Protein AF-A0A084XW36-F1 (afdb_monomer)

Secondary structure (DSSP, 8-state):
---SSHHHHHHHHHHHHHHHHHHHHHHHHHHIIIIIHHHHHHHHHHHHHTT------EE-TTSPEE---SSS----B----

pLDDT: mean 88.65, std 11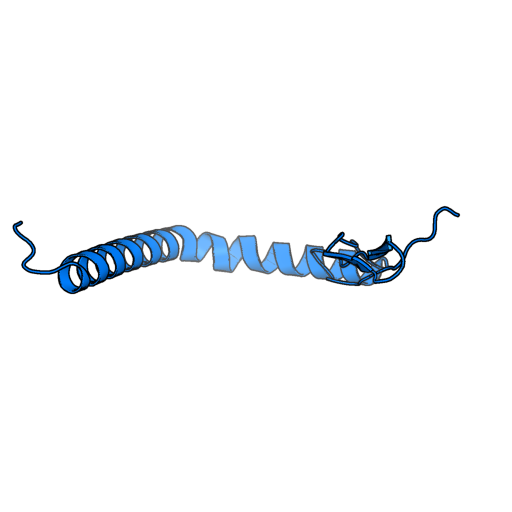.49, range [38.09, 98.12]

Radius of gyration: 21.06 Å; Cα contacts (8 Å, |Δi|>4): 81; chains: 1; bounding box: 40×18×60 Å

Nearest PDB structures (foldseek):
  9b9s-assembly1_A-2  TM=2.977E-01  e=3.060E+00  Vreelandella titanicae
  6h6p-assembly1_A  TM=2.699E-01  e=3.996E+00  Escherichia coli K-12
  9ba3-assembly3_E  TM=2.673E-01  e=5.962E+00  Vreelandella titanicae

Solvent-accessible surface area (backbone atoms only — not comparable to full-atom values): 4696 Å² total; per-residue (Å²): 136,90,69,96,41,74,67,53,47,54,51,52,54,51,50,54,53,48,54,52,52,49,55,51,49,62,75,39,41,63,53,39,65,74,43,49,52,55,54,51,50,51,54,34,49,52,43,52,76,70,77,56,48,60,32,80,75,50,67,43,99,86,70,46,49,31,26,25,15,81,69,54,50,42,62,45,75,57,69,94,122

Organism: NCBI:txid2954382

Structure (mmCIF, N/CA/C/O backbone):
data_AF-A0A084XW36-F1
#
_entry.id   AF-A0A084XW36-F1
#
loop_
_atom_site.group_PDB
_atom_site.id
_atom_site.type_symbol
_atom_site.label_atom_id
_atom_site.label_alt_id
_atom_site.label_comp_id
_atom_site.label_asym_id
_atom_site.label_entity_id
_atom_site.label_seq_id
_atom_site.pdbx_PDB_ins_code
_atom_site.Cartn_x
_atom_site.Cartn_y
_atom_site.Cartn_z
_atom_site.occupancy
_atom_site.B_iso_or_equiv
_atom_site.auth_seq_id
_atom_site.auth_comp_id
_atom_site.auth_asym_id
_atom_site.auth_atom_id
_atom_site.pdbx_PDB_model_num
ATOM 1 N N . MET A 1 1 ? 14.646 -12.230 -29.037 1.00 62.59 1 MET A N 1
ATOM 2 C CA . MET A 1 1 ? 14.990 -10.792 -29.060 1.00 62.59 1 MET A CA 1
ATOM 3 C C . MET A 1 1 ? 16.383 -10.644 -28.481 1.00 62.59 1 MET A C 1
ATOM 5 O O . MET A 1 1 ? 16.585 -11.090 -27.359 1.00 62.59 1 MET A O 1
ATOM 9 N N . SER A 1 2 ? 17.335 -10.114 -29.250 1.00 79.88 2 SER A N 1
ATOM 10 C CA . SER A 1 2 ? 18.644 -9.718 -28.716 1.00 79.88 2 SER A CA 1
ATOM 11 C C . SER A 1 2 ? 18.537 -8.278 -28.220 1.00 79.88 2 SER A C 1
ATOM 13 O O . SER A 1 2 ? 17.892 -7.465 -28.880 1.00 79.88 2 SER A O 1
ATOM 15 N N . TYR A 1 3 ? 19.104 -7.978 -27.052 1.00 91.94 3 TYR A N 1
ATOM 16 C CA . TYR A 1 3 ? 19.136 -6.628 -26.493 1.00 91.94 3 TYR A CA 1
ATOM 17 C C . TYR A 1 3 ? 20.573 -6.122 -26.485 1.00 91.94 3 TYR A C 1
ATOM 19 O O . TYR A 1 3 ? 21.455 -6.785 -25.947 1.00 91.94 3 TYR A O 1
ATOM 27 N N . ASP A 1 4 ? 20.787 -4.915 -27.001 1.00 88.81 4 ASP A N 1
ATOM 28 C CA . ASP A 1 4 ? 22.145 -4.412 -27.249 1.00 88.81 4 ASP A CA 1
ATOM 29 C C . ASP A 1 4 ? 22.759 -3.678 -26.041 1.00 88.81 4 ASP A C 1
ATOM 31 O O . ASP A 1 4 ? 23.899 -3.224 -26.085 1.00 88.81 4 ASP A O 1
ATOM 35 N N . SER A 1 5 ? 22.012 -3.524 -24.938 1.00 95.12 5 SER A N 1
ATOM 36 C CA . SER A 1 5 ? 22.532 -2.979 -23.676 1.00 95.12 5 SER A CA 1
ATOM 37 C C . SER A 1 5 ? 21.643 -3.304 -22.474 1.00 95.12 5 SER A C 1
ATOM 39 O O . SER A 1 5 ? 20.432 -3.496 -22.605 1.00 95.12 5 SER A O 1
ATOM 41 N N . TYR A 1 6 ? 22.212 -3.229 -21.267 1.00 94.38 6 TYR A N 1
ATOM 42 C CA . TYR A 1 6 ? 21.451 -3.313 -20.012 1.00 94.38 6 TYR A CA 1
ATOM 43 C C . TYR A 1 6 ? 20.330 -2.268 -19.919 1.00 94.38 6 TYR A C 1
ATOM 45 O O . TYR A 1 6 ? 19.265 -2.542 -19.369 1.00 94.38 6 TYR A O 1
ATOM 53 N N . LYS A 1 7 ? 20.529 -1.078 -20.503 1.00 95.50 7 LYS A N 1
ATOM 54 C CA . LYS A 1 7 ? 19.491 -0.038 -20.562 1.00 95.50 7 LYS A CA 1
ATOM 55 C C . LYS A 1 7 ? 18.321 -0.459 -21.452 1.00 95.50 7 LYS A C 1
ATOM 57 O O . LYS A 1 7 ? 17.172 -0.195 -21.103 1.00 95.50 7 LYS A O 1
ATOM 62 N N . ALA A 1 8 ? 18.601 -1.128 -22.571 1.00 95.56 8 ALA A N 1
ATOM 63 C CA . ALA A 1 8 ? 17.567 -1.655 -23.457 1.00 95.56 8 ALA A CA 1
ATOM 64 C C . ALA A 1 8 ? 16.751 -2.760 -22.768 1.00 95.56 8 ALA A C 1
ATOM 66 O O . ALA A 1 8 ? 15.523 -2.726 -22.821 1.00 95.56 8 ALA A O 1
ATOM 67 N N . VAL A 1 9 ? 17.417 -3.663 -22.039 1.00 95.06 9 VAL A N 1
ATOM 68 C CA . VAL A 1 9 ? 16.754 -4.695 -21.222 1.00 95.06 9 VAL A CA 1
ATOM 69 C C . VAL A 1 9 ? 15.861 -4.059 -20.153 1.00 95.06 9 VAL A C 1
ATOM 71 O O . VAL A 1 9 ? 14.679 -4.380 -20.070 1.00 95.06 9 VAL A O 1
ATOM 74 N N . ALA A 1 10 ? 16.382 -3.106 -19.373 1.00 96.38 10 ALA A N 1
ATOM 75 C CA . ALA A 1 10 ? 15.612 -2.433 -18.325 1.00 96.38 10 ALA A CA 1
ATOM 76 C C . ALA A 1 10 ? 14.385 -1.690 -18.881 1.00 96.38 10 ALA A C 1
ATOM 78 O O . ALA A 1 10 ? 13.313 -1.705 -18.273 1.00 96.38 10 ALA A O 1
ATOM 79 N N . LYS A 1 11 ? 14.520 -1.068 -20.060 1.00 96.25 11 LYS A N 1
ATOM 80 C CA . LYS A 1 11 ? 13.400 -0.418 -20.750 1.00 96.25 11 LYS A CA 1
ATOM 81 C C . LYS A 1 11 ? 12.336 -1.435 -21.162 1.00 96.25 11 LYS A C 1
ATOM 83 O O . LYS A 1 11 ? 11.160 -1.185 -20.923 1.00 96.25 11 LYS A O 1
ATOM 88 N N . ALA A 1 12 ? 12.737 -2.565 -21.739 1.00 96.44 12 ALA A N 1
ATOM 89 C CA . ALA A 1 12 ? 11.806 -3.610 -22.158 1.00 96.44 12 ALA A CA 1
ATOM 90 C C . ALA A 1 12 ? 11.045 -4.212 -20.969 1.00 96.44 12 ALA A C 1
ATOM 92 O O . ALA A 1 12 ? 9.822 -4.303 -21.006 1.00 96.44 12 ALA A O 1
ATOM 93 N N . VAL A 1 13 ? 11.750 -4.514 -19.874 1.00 97.00 13 VAL A N 1
ATOM 94 C CA . VAL A 1 13 ? 11.132 -4.984 -18.624 1.00 97.00 13 VAL A CA 1
ATOM 95 C C . VAL A 1 13 ? 10.117 -3.970 -18.101 1.00 97.00 13 VAL A C 1
ATOM 97 O O . VAL A 1 13 ? 9.007 -4.335 -17.727 1.00 97.00 13 VAL A O 1
ATOM 100 N N . ARG A 1 14 ? 10.461 -2.679 -18.113 1.00 97.00 14 ARG A N 1
ATOM 101 C CA . ARG A 1 14 ? 9.548 -1.627 -17.657 1.00 97.00 14 ARG A CA 1
ATOM 102 C C . ARG A 1 14 ? 8.279 -1.534 -18.505 1.00 97.00 14 ARG A C 1
ATOM 104 O O . ARG A 1 14 ? 7.218 -1.280 -17.943 1.00 97.00 14 ARG A O 1
ATOM 111 N N . VAL A 1 15 ? 8.389 -1.693 -19.824 1.00 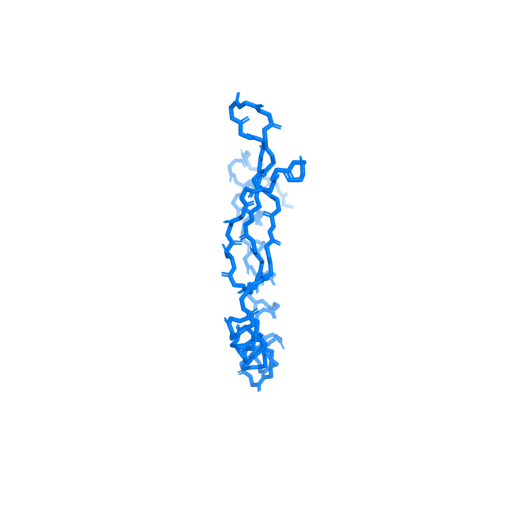97.88 15 VAL A N 1
ATOM 112 C CA . VAL A 1 15 ? 7.229 -1.688 -20.731 1.00 97.88 15 VAL A CA 1
ATOM 113 C C . VAL A 1 15 ? 6.315 -2.866 -20.413 1.00 97.88 15 VAL A C 1
ATOM 115 O O . VAL A 1 15 ? 5.133 -2.656 -20.163 1.00 97.88 15 VAL A O 1
ATOM 118 N N . LEU A 1 16 ? 6.882 -4.066 -20.296 1.00 97.56 16 LEU A N 1
ATOM 119 C CA . LEU A 1 16 ? 6.129 -5.272 -19.959 1.00 97.56 16 LEU A CA 1
ATOM 120 C C . LEU A 1 16 ? 5.407 -5.149 -18.604 1.00 97.56 16 LEU A C 1
ATOM 122 O O . LEU A 1 16 ? 4.232 -5.485 -18.478 1.00 97.56 16 LEU A O 1
ATOM 126 N N . GLU A 1 17 ? 6.084 -4.615 -17.584 1.00 98.06 17 GLU A N 1
ATOM 127 C CA . GLU A 1 17 ? 5.469 -4.376 -16.272 1.00 98.06 17 GLU A CA 1
ATOM 128 C C . GLU A 1 17 ? 4.347 -3.338 -16.326 1.00 98.06 17 GLU A C 1
ATOM 130 O O . GLU A 1 17 ? 3.380 -3.428 -15.567 1.00 98.06 17 GLU A O 1
ATOM 135 N N . LEU A 1 18 ? 4.457 -2.343 -17.207 1.00 97.81 18 LEU A N 1
ATOM 136 C CA . LEU A 1 18 ? 3.403 -1.355 -17.390 1.00 97.81 18 LEU A CA 1
ATOM 137 C C . LEU A 1 18 ? 2.181 -1.982 -18.059 1.00 97.81 18 LEU A C 1
ATOM 139 O O . LEU A 1 18 ? 1.078 -1.813 -17.553 1.00 97.81 18 LEU A O 1
ATOM 143 N N . GLU A 1 19 ? 2.378 -2.738 -19.137 1.00 98.12 19 GLU A N 1
ATOM 144 C CA . GLU A 1 19 ? 1.304 -3.463 -19.827 1.00 98.12 19 GLU A CA 1
ATOM 145 C C . GLU A 1 19 ? 0.558 -4.384 -18.861 1.00 98.12 19 GLU A C 1
ATOM 147 O O . GLU A 1 19 ? -0.669 -4.344 -18.767 1.00 98.12 19 GLU A O 1
ATOM 152 N N . ARG A 1 20 ? 1.311 -5.139 -18.056 1.00 97.88 20 ARG A N 1
ATOM 153 C CA . ARG A 1 20 ? 0.756 -5.996 -17.011 1.00 97.88 20 ARG A CA 1
ATOM 154 C C . ARG A 1 20 ? -0.070 -5.207 -15.992 1.00 97.88 20 ARG A C 1
ATOM 156 O O . ARG A 1 20 ? -1.176 -5.624 -15.656 1.00 97.88 20 ARG A O 1
ATOM 163 N N . LYS A 1 21 ? 0.446 -4.083 -15.482 1.00 97.50 21 LYS A N 1
ATOM 164 C CA . LYS A 1 21 ? -0.282 -3.233 -14.521 1.00 97.50 21 LYS A CA 1
ATOM 165 C C . LYS A 1 21 ? -1.559 -2.656 -15.124 1.00 97.50 21 LYS A C 1
ATOM 167 O O . LYS A 1 21 ? -2.573 -2.622 -14.433 1.00 97.50 21 LYS A O 1
ATOM 172 N N . THR A 1 22 ? -1.518 -2.247 -16.390 1.00 97.56 22 THR A N 1
ATOM 173 C CA . THR A 1 22 ? -2.683 -1.735 -17.116 1.00 97.56 22 THR A CA 1
ATOM 174 C C . THR A 1 22 ? -3.752 -2.809 -17.254 1.00 97.56 22 THR A C 1
ATOM 176 O O . THR A 1 22 ? -4.878 -2.581 -16.833 1.00 97.56 22 THR A O 1
ATOM 179 N N . ALA A 1 23 ? -3.397 -4.003 -17.735 1.00 98.06 23 ALA A N 1
ATOM 180 C CA . ALA A 1 23 ? -4.355 -5.095 -17.901 1.00 98.06 23 ALA A CA 1
ATOM 181 C C . ALA A 1 23 ? -5.041 -5.472 -16.575 1.00 98.06 23 ALA A C 1
ATOM 183 O O . ALA A 1 23 ? -6.255 -5.655 -16.520 1.00 98.06 23 ALA A O 1
ATOM 184 N N . ILE A 1 24 ? -4.276 -5.529 -15.480 1.00 97.00 24 ILE A N 1
ATOM 185 C CA . ILE A 1 24 ? -4.827 -5.783 -14.142 1.00 97.00 24 ILE A CA 1
ATOM 186 C C . ILE A 1 24 ? -5.787 -4.662 -13.726 1.00 97.00 24 ILE A C 1
ATOM 188 O O . ILE A 1 24 ? -6.886 -4.944 -13.257 1.00 97.00 24 ILE A O 1
ATOM 192 N N . ALA A 1 25 ? -5.393 -3.400 -13.904 1.00 96.12 25 ALA A N 1
ATOM 193 C CA . ALA A 1 25 ? -6.224 -2.258 -13.536 1.00 96.12 25 ALA A CA 1
ATOM 194 C C . ALA A 1 25 ? -7.529 -2.199 -14.344 1.00 96.12 25 ALA A C 1
ATOM 196 O O . ALA A 1 25 ? -8.558 -1.782 -13.823 1.00 96.12 25 ALA A O 1
ATOM 197 N N . GLU A 1 26 ? -7.505 -2.628 -1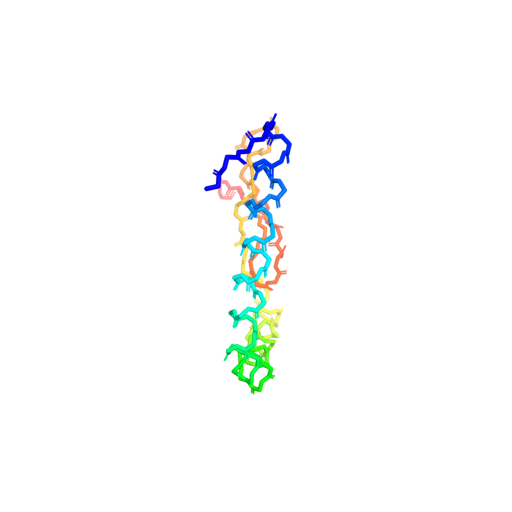5.606 1.00 97.75 26 GLU A N 1
ATOM 198 C CA . GLU A 1 26 ? -8.702 -2.723 -16.439 1.00 97.75 26 GLU A CA 1
ATOM 199 C C . GLU A 1 26 ? -9.660 -3.796 -15.934 1.00 97.75 26 GLU A C 1
ATOM 201 O O . GLU A 1 26 ? -10.834 -3.500 -15.723 1.00 97.75 26 GLU A O 1
ATOM 206 N N . LEU A 1 27 ? -9.155 -5.003 -15.674 1.00 97.38 27 LEU A N 1
ATOM 207 C CA . LEU A 1 27 ? -9.959 -6.111 -15.153 1.00 97.38 27 LEU A CA 1
ATOM 208 C C . LEU A 1 27 ? -10.571 -5.796 -13.783 1.00 97.38 27 LEU A C 1
ATOM 210 O O . LEU A 1 27 ? -11.691 -6.209 -13.495 1.00 97.38 27 LEU A O 1
ATOM 214 N N . MET A 1 28 ? -9.844 -5.056 -12.946 1.00 97.62 28 MET A N 1
ATOM 215 C CA . MET A 1 28 ? -10.276 -4.714 -11.590 1.00 97.62 28 MET A CA 1
ATOM 216 C C . MET A 1 28 ? -11.112 -3.439 -11.520 1.00 97.62 28 MET A C 1
ATOM 218 O O . MET A 1 28 ? -11.673 -3.156 -10.468 1.00 97.62 28 MET A O 1
ATOM 222 N N . ARG A 1 29 ? -11.232 -2.675 -12.610 1.00 96.38 29 ARG A N 1
ATOM 223 C CA . ARG A 1 29 ? -11.775 -1.309 -12.599 1.00 96.38 29 ARG A CA 1
ATOM 224 C C . ARG A 1 29 ? -13.123 -1.195 -11.895 1.00 96.38 29 ARG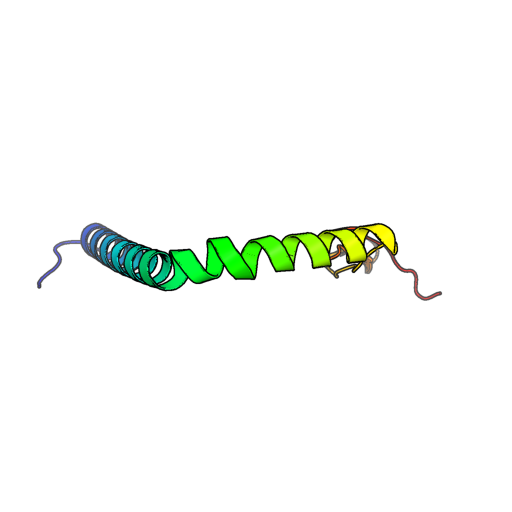 A C 1
ATOM 226 O O . ARG A 1 29 ? -13.290 -0.347 -11.018 1.00 96.38 29 ARG A O 1
ATOM 233 N N . ASP A 1 30 ? -14.080 -2.034 -12.272 1.00 96.56 30 ASP A N 1
ATOM 234 C CA . ASP A 1 30 ? -15.453 -1.935 -11.768 1.00 96.56 30 ASP A CA 1
ATOM 235 C C . ASP A 1 30 ? -15.566 -2.446 -10.337 1.00 96.56 30 ASP A C 1
ATOM 237 O O . ASP A 1 30 ? -16.274 -1.867 -9.515 1.00 96.56 30 ASP A O 1
ATOM 241 N N . PHE A 1 31 ? -14.819 -3.499 -10.019 1.00 95.88 31 PHE A N 1
ATOM 242 C CA . PHE A 1 31 ? -14.712 -3.996 -8.657 1.00 95.88 31 PHE A CA 1
ATOM 243 C C . PHE A 1 31 ? -14.087 -2.941 -7.739 1.00 95.88 31 PHE A C 1
ATOM 245 O O . PHE A 1 31 ? -14.630 -2.630 -6.679 1.00 95.88 31 PHE A O 1
ATOM 252 N N . ASP A 1 32 ? -12.981 -2.339 -8.163 1.00 97.81 32 ASP A N 1
ATOM 253 C CA . ASP A 1 32 ? -12.259 -1.356 -7.376 1.00 97.81 32 ASP A CA 1
ATOM 254 C C . ASP A 1 32 ? -13.104 -0.101 -7.135 1.00 97.81 32 ASP A C 1
ATOM 256 O O . ASP A 1 32 ? -13.220 0.384 -6.006 1.00 97.81 32 ASP A O 1
ATOM 260 N N . SER A 1 33 ? -13.747 0.398 -8.191 1.00 94.69 33 SER A N 1
ATOM 261 C CA . SER A 1 33 ? -14.544 1.627 -8.156 1.00 94.69 33 SER A CA 1
ATOM 262 C C . SER A 1 33 ? -15.861 1.486 -7.402 1.00 94.69 33 SER A C 1
ATOM 264 O O . SER A 1 33 ? -16.185 2.354 -6.590 1.00 94.69 33 SER A O 1
ATOM 266 N N . ASN A 1 34 ? -16.605 0.408 -7.643 1.00 96.75 34 ASN A N 1
ATOM 267 C CA . ASN A 1 34 ? -17.971 0.277 -7.137 1.00 96.75 34 ASN A CA 1
ATOM 268 C C . ASN A 1 34 ? -18.041 -0.477 -5.816 1.00 96.75 34 ASN A C 1
ATOM 270 O O . ASN A 1 34 ? -19.024 -0.355 -5.090 1.00 96.75 34 ASN A O 1
ATOM 274 N N . TYR A 1 35 ? -17.007 -1.252 -5.499 1.00 93.81 35 TYR A N 1
ATOM 275 C CA .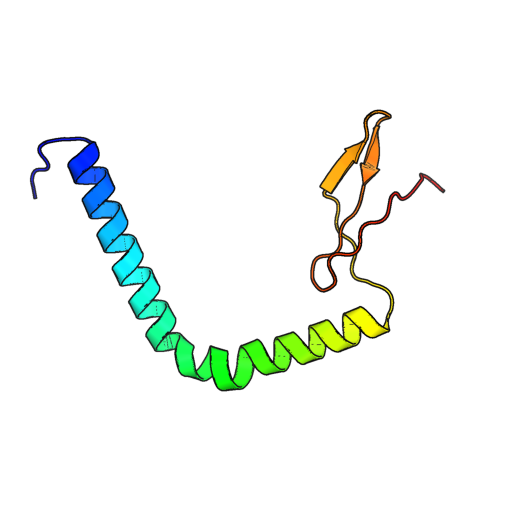 TYR A 1 35 ? -17.028 -2.124 -4.341 1.00 93.81 35 TYR A CA 1
ATOM 276 C C . TYR A 1 35 ? -15.833 -1.879 -3.422 1.00 93.81 35 TYR A C 1
ATOM 278 O O . TYR A 1 35 ? -16.016 -1.406 -2.302 1.00 93.81 35 TYR A O 1
ATOM 286 N N . TYR A 1 36 ? -14.603 -2.126 -3.865 1.00 96.12 36 TYR A N 1
ATOM 287 C CA . TYR A 1 36 ? -13.444 -2.136 -2.969 1.00 96.12 36 TYR A CA 1
ATOM 288 C C . TYR A 1 36 ? -13.146 -0.771 -2.337 1.00 96.12 36 TYR A C 1
ATOM 290 O O . TYR A 1 36 ? -13.100 -0.662 -1.112 1.00 96.12 36 TYR A O 1
ATOM 298 N N . TYR A 1 37 ? -12.968 0.290 -3.131 1.00 95.94 37 TYR A N 1
ATOM 299 C CA . TYR A 1 37 ? -12.622 1.605 -2.590 1.00 95.94 37 TYR A CA 1
ATOM 300 C C . TYR A 1 37 ? -13.741 2.244 -1.756 1.00 95.94 37 TYR A C 1
ATOM 302 O O . TYR A 1 37 ? -13.415 2.827 -0.720 1.00 95.94 37 TYR A O 1
ATOM 310 N N . PRO A 1 38 ?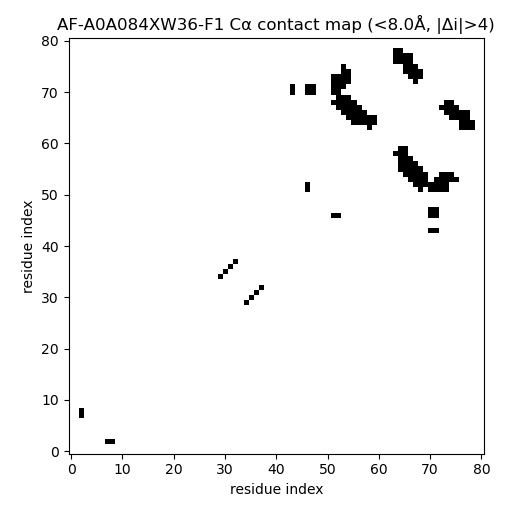 -15.034 2.161 -2.131 1.00 96.56 38 PRO A N 1
ATOM 311 C CA . PRO A 1 38 ? -16.122 2.636 -1.277 1.00 96.56 38 PRO A CA 1
ATOM 312 C C . PRO A 1 38 ? -16.137 1.955 0.093 1.00 96.56 38 PRO A C 1
ATOM 314 O O . PRO A 1 38 ? -16.084 2.642 1.110 1.00 96.56 38 PRO A O 1
ATOM 317 N N . ASN A 1 39 ? -16.089 0.624 0.124 1.00 94.69 39 ASN A N 1
ATOM 318 C CA . ASN A 1 39 ? -16.121 -0.128 1.378 1.00 94.69 39 ASN A CA 1
ATOM 319 C C . ASN A 1 39 ? -14.837 0.084 2.207 1.00 94.69 39 ASN A C 1
ATOM 321 O O . ASN A 1 39 ? -14.895 0.240 3.425 1.00 94.69 39 ASN A O 1
ATOM 325 N N . LEU A 1 40 ? -13.662 0.172 1.569 1.00 94.44 40 LEU A N 1
ATOM 326 C CA . LEU A 1 40 ? -12.405 0.487 2.260 1.00 94.44 40 LEU A CA 1
ATOM 327 C C . LEU A 1 40 ? -12.462 1.861 2.945 1.00 94.44 40 LEU A C 1
ATOM 329 O O . LEU A 1 40 ? -11.942 2.013 4.052 1.00 94.44 40 LEU A O 1
ATOM 333 N N . ARG A 1 41 ? -13.113 2.845 2.312 1.00 90.12 41 ARG A N 1
ATOM 334 C CA . ARG A 1 41 ? -13.302 4.188 2.879 1.00 90.12 41 ARG A CA 1
ATOM 335 C C . ARG A 1 41 ? -14.202 4.176 4.108 1.00 90.12 41 ARG A C 1
ATOM 337 O O . ARG A 1 41 ? -13.888 4.862 5.076 1.00 90.12 41 ARG A O 1
ATOM 344 N N . GLU A 1 42 ? -15.269 3.387 4.108 1.00 94.50 42 GLU A N 1
ATOM 345 C CA . GLU A 1 42 ? -16.136 3.244 5.284 1.00 94.50 42 GLU A CA 1
ATOM 346 C C . GLU A 1 42 ? -15.367 2.653 6.464 1.00 94.50 42 GLU A C 1
ATOM 348 O O . GLU A 1 42 ? -15.364 3.202 7.564 1.00 94.50 42 GLU A O 1
ATOM 353 N N . ILE A 1 43 ? -14.606 1.594 6.204 1.00 86.81 43 ILE A N 1
ATOM 354 C CA . ILE A 1 43 ? -13.795 0.910 7.214 1.00 86.81 43 ILE A CA 1
ATOM 355 C C . ILE A 1 43 ? -12.697 1.830 7.772 1.00 86.81 43 ILE A C 1
ATOM 357 O O . ILE A 1 43 ? -12.424 1.839 8.976 1.00 86.81 43 ILE A O 1
ATOM 361 N N . GLN A 1 44 ? -12.065 2.635 6.916 1.00 88.69 44 GLN A N 1
ATOM 362 C CA . GLN A 1 44 ? -11.125 3.675 7.340 1.00 88.69 44 GLN A CA 1
ATOM 363 C C . GLN A 1 44 ? -11.815 4.759 8.176 1.00 88.69 44 GLN A C 1
ATOM 365 O O . GLN A 1 44 ? -11.233 5.234 9.156 1.00 88.69 44 GLN A O 1
ATOM 370 N N . GLY A 1 45 ? -13.062 5.095 7.838 1.00 84.06 45 GLY A N 1
ATOM 371 C CA . GLY A 1 45 ? -13.918 6.004 8.594 1.00 84.06 45 GLY A CA 1
ATOM 372 C C . GLY A 1 45 ? -14.193 5.501 10.008 1.00 84.06 45 GLY A C 1
ATOM 373 O O . GLY A 1 45 ? -13.958 6.224 10.972 1.00 84.06 45 GLY A O 1
ATOM 374 N N . GLU A 1 46 ? -14.592 4.242 10.159 1.00 90.19 46 GLU A N 1
ATOM 375 C CA . GLU A 1 46 ? -14.850 3.644 11.474 1.00 90.19 46 GLU A CA 1
ATOM 376 C C . GLU A 1 46 ? -13.578 3.518 12.319 1.00 90.19 46 GLU A C 1
ATOM 378 O O . GLU A 1 46 ? -13.548 3.909 13.484 1.00 90.19 46 GLU A O 1
ATOM 383 N N . CYS A 1 47 ? -12.472 3.060 11.729 1.00 84.94 47 CYS A N 1
ATOM 384 C CA . CYS A 1 47 ? -11.190 2.967 12.433 1.00 84.94 47 CYS A CA 1
ATOM 385 C C . CYS A 1 47 ? -10.696 4.330 12.942 1.00 84.94 47 CYS A C 1
ATOM 387 O O . CYS A 1 47 ? -10.043 4.419 13.987 1.00 84.94 47 CYS A O 1
ATOM 389 N N . SER A 1 48 ? -11.028 5.388 12.206 1.00 70.06 48 SER A N 1
ATOM 390 C CA 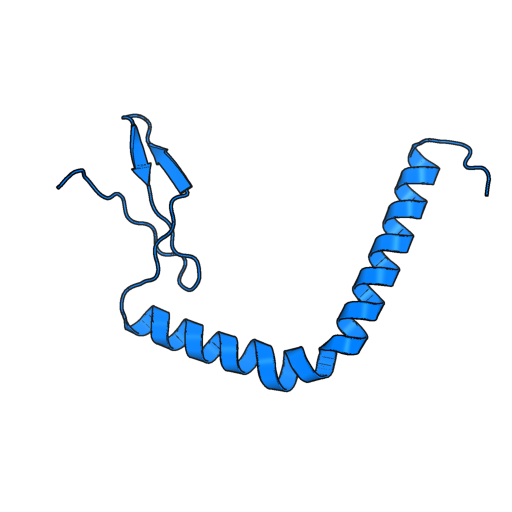. SER A 1 48 ? -10.725 6.758 12.601 1.00 70.06 48 SER A CA 1
ATOM 391 C C . SER A 1 48 ? -11.609 7.231 13.757 1.00 70.06 48 SER A C 1
ATOM 393 O O . SER A 1 48 ? -11.106 7.917 14.641 1.00 70.06 48 SER A O 1
ATOM 395 N N . LYS A 1 49 ? -12.881 6.810 13.821 1.00 89.12 49 LYS A N 1
ATOM 396 C CA . LYS A 1 49 ? -13.799 7.146 14.930 1.00 89.12 49 LYS A CA 1
ATOM 397 C C . LYS A 1 49 ? -13.386 6.525 16.267 1.00 89.12 49 LYS A C 1
ATOM 399 O O . LYS A 1 49 ? -13.710 7.063 17.318 1.00 89.12 49 LYS A O 1
ATOM 404 N N . LEU A 1 50 ? -12.667 5.406 16.225 1.00 81.81 50 LEU A N 1
ATOM 405 C CA . LEU A 1 50 ? -12.329 4.589 17.395 1.00 81.81 50 LEU A CA 1
ATOM 406 C C . LEU A 1 50 ? -10.955 4.876 18.015 1.00 81.81 50 LEU A C 1
ATOM 408 O O . LEU A 1 50 ? -10.568 4.210 18.970 1.00 81.81 50 LEU A O 1
ATOM 412 N N . GLY A 1 51 ? -10.183 5.824 17.486 1.00 80.56 51 GLY A N 1
ATOM 413 C CA . GLY A 1 51 ? -8.904 6.175 18.107 1.00 80.56 51 GLY A CA 1
ATOM 414 C C . GLY A 1 51 ? -7.757 5.198 17.819 1.00 80.56 51 GLY A C 1
ATOM 415 O O . GLY A 1 51 ? -6.806 5.129 18.596 1.00 80.56 51 GLY A O 1
ATOM 416 N N . HIS A 1 52 ? -7.778 4.560 16.639 1.00 81.44 52 HIS A N 1
ATOM 417 C CA . HIS A 1 52 ? -6.595 4.255 15.818 1.00 81.44 52 HIS A CA 1
ATOM 418 C C . HI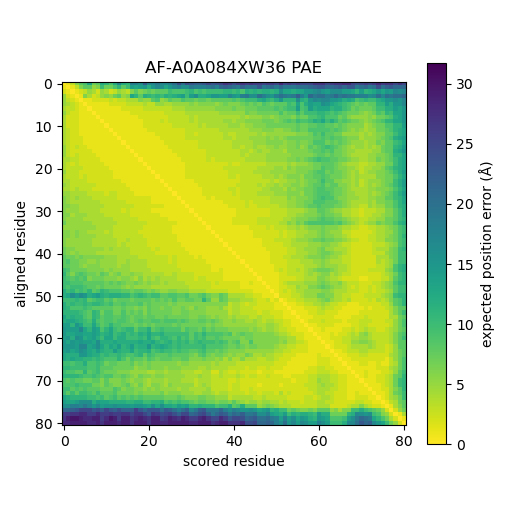S A 1 52 ? -6.020 2.819 15.794 1.00 81.44 52 HIS A C 1
ATOM 420 O O . HIS A 1 52 ? -6.011 2.068 16.759 1.00 81.44 52 HIS A O 1
ATOM 426 N N . LYS A 1 53 ? -5.434 2.451 14.650 1.00 81.38 53 LYS A N 1
ATOM 427 C CA . LYS A 1 53 ? -4.850 1.143 14.310 1.00 81.38 53 LYS A CA 1
ATOM 428 C C . LYS A 1 53 ? -3.327 1.161 14.165 1.00 81.38 53 LYS A C 1
ATOM 430 O O . LYS A 1 53 ? -2.898 0.843 13.063 1.00 81.38 53 LYS A O 1
ATOM 435 N N . TRP A 1 54 ? -2.578 1.534 15.220 1.00 85.56 54 TRP A N 1
ATOM 436 C CA . TRP A 1 54 ? -1.119 1.818 15.325 1.00 85.56 54 TRP A CA 1
ATOM 437 C C . TRP A 1 54 ? -0.153 0.771 14.661 1.00 85.56 54 TRP A C 1
ATOM 439 O O . TRP A 1 54 ? -0.566 -0.306 14.260 1.00 85.56 54 TRP A O 1
ATOM 449 N N . SER A 1 55 ? 1.128 1.092 14.422 1.00 89.50 55 SER A N 1
ATOM 450 C CA . SER A 1 55 ? 2.037 0.319 13.534 1.00 89.50 55 SER A CA 1
ATOM 451 C C . SER A 1 55 ? 3.525 0.558 13.759 1.00 89.50 55 SER A C 1
ATOM 453 O O . SER A 1 55 ? 4.020 1.617 13.438 1.00 89.50 55 SER A O 1
ATOM 455 N N . PHE A 1 56 ? 4.290 -0.413 14.220 1.00 88.81 56 PHE A N 1
ATOM 456 C CA . PHE A 1 56 ? 5.711 -0.179 14.459 1.00 88.81 56 PHE A CA 1
ATOM 457 C C . PHE A 1 56 ? 6.462 0.375 13.234 1.00 88.81 56 PHE A C 1
ATOM 459 O O . PHE A 1 56 ? 6.293 -0.115 12.116 1.00 88.81 56 PHE A O 1
ATOM 466 N N . SER A 1 57 ? 7.243 1.428 13.443 1.00 87.50 57 SER A N 1
ATOM 467 C CA . SER A 1 57 ? 8.021 2.087 12.403 1.00 87.50 57 SER A CA 1
ATOM 468 C C . SER A 1 57 ? 9.487 1.708 12.521 1.00 87.50 57 SER A C 1
ATOM 470 O O . SER A 1 57 ? 10.044 1.160 11.577 1.00 87.50 57 SER A O 1
ATOM 472 N N . HIS A 1 58 ? 10.098 2.030 13.655 1.00 92.25 58 HIS A N 1
ATOM 473 C CA . HIS A 1 58 ? 11.514 1.839 13.939 1.00 92.25 58 HIS A CA 1
ATOM 474 C C . HIS A 1 58 ? 11.754 2.037 15.442 1.00 92.25 58 HIS A C 1
ATOM 476 O O . HIS A 1 58 ? 10.854 2.473 16.164 1.00 92.25 58 HIS A O 1
ATOM 482 N N . LEU A 1 59 ? 12.950 1.675 15.910 1.00 92.44 59 LEU A N 1
ATOM 483 C CA . LEU A 1 59 ? 13.387 1.972 17.271 1.00 92.44 59 LEU A CA 1
ATOM 484 C C . LEU A 1 59 ? 13.851 3.421 17.335 1.00 92.44 59 LEU A C 1
ATOM 486 O O . LEU A 1 59 ? 14.536 3.897 16.425 1.00 92.44 59 LEU A O 1
ATOM 490 N N . GLY A 1 60 ? 13.459 4.100 18.402 1.00 84.06 60 GLY A N 1
ATOM 491 C CA . GLY A 1 60 ? 13.928 5.436 18.686 1.00 84.06 60 GLY A CA 1
ATOM 492 C C . GLY A 1 60 ? 15.406 5.448 19.091 1.00 84.06 60 GLY A C 1
ATOM 493 O O . GLY A 1 60 ? 16.021 4.397 19.305 1.00 84.06 60 GLY A O 1
ATOM 494 N N . PRO A 1 61 ? 16.007 6.639 19.197 1.00 86.69 61 PRO A N 1
ATOM 495 C CA . PRO A 1 61 ? 17.419 6.801 19.538 1.00 86.69 61 PRO A CA 1
ATOM 496 C C . PRO A 1 61 ? 17.806 6.232 20.911 1.00 86.69 61 PRO A C 1
ATOM 498 O O . PRO A 1 61 ? 18.989 5.989 21.143 1.00 86.69 61 PRO A O 1
ATOM 501 N N . LEU A 1 62 ? 16.830 6.022 21.805 1.00 90.69 62 LEU A N 1
ATOM 502 C CA . LEU A 1 62 ? 17.013 5.434 23.135 1.00 90.69 62 LEU A CA 1
ATOM 503 C C . LEU A 1 62 ? 16.478 3.995 23.209 1.00 90.69 62 LEU A C 1
ATOM 505 O O . LEU A 1 62 ? 16.325 3.443 24.297 1.00 90.69 62 LEU A O 1
ATOM 509 N N . ASN A 1 63 ? 16.264 3.367 22.047 1.00 86.81 63 ASN A N 1
ATOM 510 C CA . ASN A 1 63 ? 15.775 2.001 21.881 1.00 86.81 63 ASN A CA 1
ATOM 511 C C . ASN A 1 63 ? 14.291 1.794 22.254 1.00 86.81 63 ASN A C 1
ATOM 513 O O . ASN A 1 63 ? 13.844 0.658 22.415 1.00 86.81 63 ASN A O 1
ATOM 517 N N . GLU A 1 64 ? 13.514 2.874 22.352 1.00 89.31 64 GLU A N 1
ATOM 518 C CA . GLU A 1 64 ? 12.078 2.843 22.606 1.00 89.31 64 GLU A CA 1
ATOM 519 C C . GLU A 1 64 ? 11.276 2.548 21.328 1.00 89.31 64 GLU A C 1
ATOM 521 O O . GLU A 1 64 ? 11.619 3.021 20.236 1.00 89.31 64 GLU A O 1
ATOM 526 N N . PRO A 1 65 ? 10.193 1.763 21.409 1.00 89.81 65 PRO A N 1
ATOM 527 C CA . PRO A 1 65 ? 9.502 1.338 20.212 1.00 89.81 65 PRO A CA 1
ATOM 528 C C . PRO A 1 65 ? 8.479 2.371 19.720 1.00 89.81 65 PRO A C 1
ATOM 530 O O . PRO A 1 65 ? 7.533 2.733 20.423 1.00 89.81 65 PRO A O 1
ATOM 533 N N . TRP A 1 66 ? 8.614 2.802 18.463 1.00 90.75 66 TRP A N 1
ATOM 534 C CA . TRP A 1 66 ? 7.682 3.738 17.831 1.00 90.75 66 TRP A CA 1
ATOM 535 C C . TRP A 1 66 ? 6.663 3.022 16.955 1.00 90.75 66 TRP A C 1
ATOM 537 O O . TRP A 1 66 ? 7.039 2.281 16.053 1.00 90.75 66 TRP A O 1
ATOM 547 N N . TYR A 1 67 ? 5.375 3.315 17.128 1.00 90.06 67 TYR A N 1
ATOM 548 C CA . TYR A 1 67 ? 4.264 2.776 16.333 1.00 90.06 67 TYR A CA 1
ATOM 549 C C . TYR A 1 67 ? 3.646 3.838 15.396 1.00 90.06 67 TYR A C 1
ATOM 551 O O . TYR A 1 67 ? 4.069 4.975 15.456 1.00 90.06 67 TYR A O 1
ATOM 559 N N . TYR A 1 68 ? 2.720 3.486 14.481 1.00 86.88 68 TYR A N 1
ATOM 560 C CA . TYR A 1 68 ? 2.325 4.266 13.285 1.00 86.88 68 TYR A CA 1
ATOM 561 C C . TYR A 1 68 ? 0.988 4.041 12.581 1.00 86.88 68 TYR A C 1
ATOM 563 O O . TYR A 1 68 ? 0.740 4.731 11.657 1.00 86.88 68 TYR A O 1
ATOM 571 N N . CYS A 1 69 ? 0.076 3.181 12.920 1.00 92.12 69 CYS A N 1
ATOM 572 C CA . CYS A 1 69 ? -1.183 2.838 12.267 1.00 92.12 69 CYS A CA 1
ATOM 573 C C . CYS A 1 69 ? -1.194 2.522 10.778 1.00 92.12 69 CYS A C 1
ATOM 575 O O . CYS A 1 69 ? -0.382 2.987 10.014 1.00 92.12 69 CYS A O 1
ATOM 577 N N . LYS A 1 70 ? -2.086 1.652 10.322 1.00 82.69 70 LYS A N 1
ATOM 578 C CA . LYS A 1 70 ? -2.087 1.218 8.905 1.00 82.69 70 LYS A CA 1
ATOM 579 C C . LYS A 1 70 ? -3.406 1.403 8.175 1.00 82.69 70 LYS A C 1
ATOM 581 O O . LYS A 1 70 ? -3.566 0.926 7.061 1.00 82.69 70 LYS A O 1
ATOM 586 N N . ILE A 1 71 ? -4.382 1.983 8.858 1.00 85.00 71 ILE A N 1
ATOM 587 C CA . ILE A 1 71 ? -5.713 2.302 8.321 1.00 85.00 71 ILE A CA 1
ATOM 588 C C . ILE A 1 71 ? -5.959 3.792 8.533 1.00 85.00 71 ILE A C 1
ATOM 590 O O . ILE A 1 71 ? -6.307 4.510 7.611 1.00 85.00 71 ILE A O 1
ATOM 594 N N . CYS A 1 72 ? -5.656 4.241 9.743 1.00 62.31 72 CYS A N 1
ATOM 595 C CA . CYS A 1 72 ? -5.650 5.622 10.207 1.00 62.31 72 CYS A CA 1
ATOM 596 C C . CYS A 1 72 ? -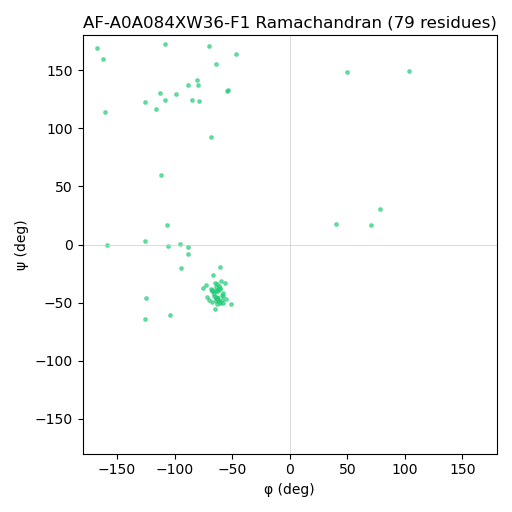4.248 6.248 10.402 1.00 62.31 72 CYS A C 1
ATOM 598 O O . CYS A 1 72 ? -4.152 7.376 10.859 1.00 62.31 72 CYS A O 1
ATOM 600 N N . PHE A 1 73 ? -3.170 5.494 10.159 1.00 86.75 73 PHE A N 1
ATOM 601 C CA . PHE A 1 73 ? -1.745 5.855 10.293 1.00 86.75 73 PHE A CA 1
ATOM 602 C C . PHE A 1 73 ? -1.237 6.720 11.487 1.00 86.75 73 PHE A C 1
ATOM 604 O O . PHE A 1 73 ? -0.112 7.214 11.496 1.00 86.75 73 PHE A O 1
ATOM 611 N N . THR A 1 74 ? -2.004 6.835 12.562 1.00 86.19 74 THR A N 1
ATOM 612 C CA . THR A 1 74 ? -1.587 7.237 13.904 1.00 86.19 74 THR A CA 1
ATOM 613 C C . THR A 1 74 ? -0.428 6.443 14.502 1.00 86.19 74 THR A C 1
ATOM 615 O O . THR A 1 74 ? -0.462 5.213 14.546 1.00 86.19 74 THR A O 1
ATOM 618 N N . LYS A 1 75 ? 0.551 7.185 15.060 1.00 84.38 75 LYS A N 1
ATOM 619 C CA . LYS A 1 75 ? 1.819 6.761 15.705 1.00 84.38 75 LYS A CA 1
ATOM 620 C C . LYS A 1 75 ? 1.974 6.880 17.243 1.00 84.38 75 LYS A C 1
ATOM 622 O O . LYS A 1 75 ? 1.808 7.957 17.791 1.00 84.38 75 LYS A O 1
ATOM 627 N N . SER A 1 76 ? 2.291 5.799 17.952 1.00 83.31 76 SER A N 1
ATOM 628 C CA . SER A 1 76 ? 2.301 5.773 19.424 1.00 83.31 76 SER A CA 1
ATOM 629 C C . SER A 1 76 ? 3.669 5.294 19.861 1.00 83.31 76 SER A C 1
ATOM 631 O O . SER A 1 76 ? 4.087 4.238 19.412 1.00 83.31 76 SER A O 1
ATOM 633 N N . VAL A 1 77 ? 4.382 6.075 20.668 1.00 81.19 77 VAL A N 1
ATOM 634 C CA . VAL A 1 77 ? 5.509 5.549 21.446 1.00 81.19 77 VAL A CA 1
ATOM 635 C C . VAL A 1 77 ? 4.865 4.844 22.630 1.00 81.19 77 VAL A C 1
ATOM 637 O O . VAL A 1 77 ? 3.993 5.426 23.275 1.00 81.19 77 VAL A O 1
ATOM 640 N N . ARG A 1 78 ? 5.155 3.558 22.813 1.00 66.19 78 ARG A N 1
ATOM 641 C CA . ARG A 1 78 ? 4.609 2.789 23.934 1.00 66.19 78 ARG A CA 1
ATOM 642 C C . ARG A 1 78 ? 5.772 2.376 24.808 1.00 66.19 78 ARG A C 1
ATOM 644 O O . ARG A 1 78 ? 6.644 1.652 24.329 1.00 66.19 78 ARG A O 1
ATOM 651 N N . ASP A 1 79 ? 5.774 2.869 26.036 1.00 52.16 79 ASP A N 1
ATOM 652 C CA . ASP A 1 79 ? 6.720 2.447 27.055 1.00 52.16 79 ASP A CA 1
ATOM 653 C C . ASP A 1 79 ? 6.494 0.961 27.378 1.00 52.16 79 ASP A C 1
ATOM 655 O O . ASP A 1 79 ? 5.419 0.397 27.135 1.00 52.16 79 ASP A O 1
ATOM 659 N N . HIS A 1 80 ? 7.536 0.299 27.880 1.00 47.84 80 HIS A N 1
ATOM 660 C CA . HIS A 1 80 ? 7.323 -0.881 28.708 1.00 47.84 80 HIS A CA 1
ATOM 661 C C . HIS A 1 80 ? 6.688 -0.343 30.005 1.00 47.84 80 HIS A C 1
ATOM 663 O O . HIS A 1 80 ? 7.414 0.086 30.893 1.00 47.84 80 HIS A O 1
ATOM 669 N N . ASP A 1 81 ? 5.351 -0.329 30.013 1.00 38.09 81 ASP A N 1
ATOM 670 C CA . ASP A 1 81 ? 4.418 0.223 31.017 1.00 38.09 81 ASP A CA 1
ATOM 671 C C . ASP A 1 81 ? 4.354 1.757 31.156 1.00 38.09 81 ASP A C 1
ATOM 673 O O . ASP A 1 81 ? 5.328 2.391 31.616 1.00 38.09 81 ASP A O 1
#

Foldseek 3Di:
DDAPDPVSVVVVVVVVVVVVVVVVCVVCVCVVVVPVVVVLVVVLVVQVVVPAAWAWDDADPVRFTWIFGDSPRDIDGDPPD

Mean predicted aligned error: 6.01 Å

Sequence (81 aa):
MSYDSYKAVAKAVRVLELERKTAIAELMRDFDSNYYYPNLREIQGECSKLGHKWSFSHLGPLNEPWYYCKICFTKSVRDHD